Protein AF-A0A318TK70-F1 (afdb_monomer_lite)

Sequence (67 aa):
MALVTPTAPPNPDSHLDDNVRLIDEIRDFWRQFFVAAFNPYQPERHYMRGPGPAWRAKHDNETETPE

pLDDT: mean 77.49, std 11.51, range [50.06, 96.69]

Secondary structure (DSSP, 8-state):
----PPPPPPPTTHHHHHHHHHHHHHHHHHHHHHHHHTPPP-HHHHHTT-S-HHHHHHHGGG-----

Foldseek 3Di:
DDDDDDDDDDDPCVVVVVVVVVVVVVVVVVVVVCCVVPVPPPCVVVPPPDDDPVRCVVCVVVPPPDD

Structure (mmCIF, N/CA/C/O backbone):
data_AF-A0A318TK70-F1
#
_entry.id   AF-A0A318TK70-F1
#
loop_
_atom_site.group_PDB
_atom_site.id
_atom_site.type_symbol
_atom_site.label_atom_id
_atom_site.label_alt_id
_atom_site.label_comp_id
_atom_site.label_asym_id
_atom_site.label_entity_id
_atom_site.label_seq_id
_atom_site.pdbx_PDB_ins_code
_atom_site.Cartn_x
_atom_site.Cartn_y
_atom_site.Cartn_z
_atom_site.occupancy
_atom_site.B_iso_or_equiv
_atom_site.auth_seq_id
_atom_site.auth_comp_id
_atom_site.auth_asym_id
_atom_site.auth_atom_id
_atom_site.pdbx_PDB_model_num
ATOM 1 N N . MET A 1 1 ? 56.047 -23.421 -19.217 1.00 55.84 1 MET A N 1
ATOM 2 C CA . MET A 1 1 ? 55.294 -22.712 -20.273 1.00 55.84 1 MET A CA 1
ATOM 3 C C . MET A 1 1 ? 53.916 -22.422 -19.700 1.00 55.84 1 MET A C 1
ATOM 5 O O . MET A 1 1 ? 53.197 -23.370 -19.428 1.00 55.84 1 MET A O 1
ATOM 9 N N . ALA A 1 2 ? 53.610 -21.166 -19.369 1.00 58.41 2 ALA A N 1
ATOM 10 C CA . ALA A 1 2 ? 52.312 -20.797 -18.803 1.00 58.41 2 ALA A CA 1
ATOM 11 C C . ALA A 1 2 ? 51.346 -20.486 -19.953 1.00 58.41 2 ALA A C 1
ATOM 13 O O . ALA A 1 2 ? 51.643 -19.630 -20.784 1.00 58.41 2 ALA A O 1
ATOM 14 N N . LEU A 1 3 ? 50.236 -21.219 -20.030 1.00 71.38 3 LEU A N 1
ATOM 15 C CA . LEU A 1 3 ? 49.189 -20.990 -21.020 1.00 71.38 3 LEU A CA 1
ATOM 16 C C . LEU A 1 3 ? 48.214 -19.962 -20.449 1.00 71.38 3 LEU A C 1
ATOM 18 O O . LEU A 1 3 ? 47.612 -20.189 -19.403 1.00 71.38 3 LEU A O 1
ATOM 22 N N . VAL A 1 4 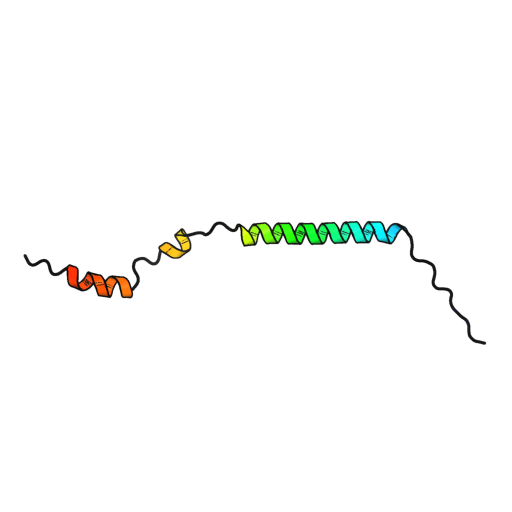? 48.091 -18.823 -21.122 1.00 71.06 4 VAL A N 1
ATOM 23 C CA . VAL A 1 4 ? 47.094 -17.800 -20.802 1.00 71.06 4 VAL A CA 1
ATOM 24 C C . VAL A 1 4 ? 45.831 -18.149 -21.580 1.00 71.06 4 VAL A C 1
ATOM 26 O O . VAL A 1 4 ? 45.837 -18.122 -22.809 1.00 71.06 4 VAL A O 1
ATOM 29 N N . THR A 1 5 ? 4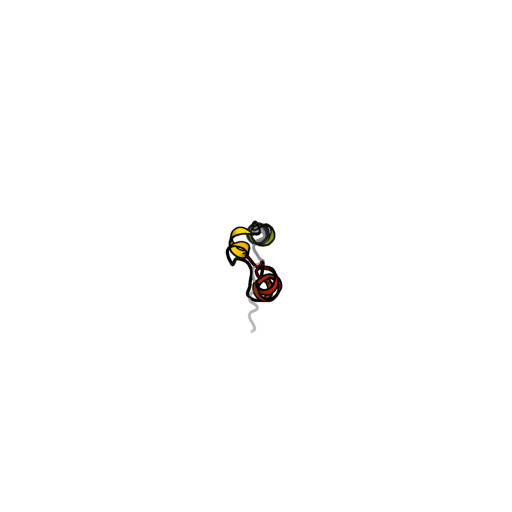4.762 -18.521 -20.880 1.00 74.62 5 THR A N 1
ATOM 30 C CA . THR A 1 5 ? 43.445 -18.722 -21.495 1.00 74.62 5 THR A CA 1
ATOM 31 C C . THR A 1 5 ? 42.837 -17.354 -21.817 1.00 74.62 5 THR A C 1
ATOM 33 O O . THR A 1 5 ? 42.701 -16.539 -20.903 1.00 74.62 5 THR A O 1
ATOM 36 N N . PRO A 1 6 ? 42.446 -17.068 -23.070 1.00 66.94 6 PRO A N 1
ATOM 37 C CA . PRO A 1 6 ? 41.682 -15.868 -23.385 1.00 66.94 6 PRO A CA 1
ATOM 38 C C . PRO A 1 6 ? 40.241 -16.036 -22.883 1.00 66.94 6 PRO A C 1
ATOM 40 O O . PRO A 1 6 ? 39.532 -16.941 -23.323 1.00 66.94 6 PRO A O 1
ATOM 43 N N . THR A 1 7 ? 39.797 -15.172 -21.970 1.00 75.75 7 THR A N 1
ATOM 44 C CA . THR A 1 7 ? 38.374 -15.045 -21.623 1.00 75.75 7 THR A CA 1
ATOM 45 C C . THR A 1 7 ? 37.644 -14.432 -22.816 1.00 75.75 7 THR A C 1
ATOM 47 O O . THR A 1 7 ? 37.995 -13.338 -23.258 1.00 75.75 7 THR A O 1
ATOM 50 N N . ALA A 1 8 ? 36.656 -15.146 -23.359 1.00 72.75 8 ALA A N 1
ATOM 51 C CA . ALA A 1 8 ? 35.813 -14.640 -24.437 1.00 72.75 8 ALA A CA 1
ATOM 52 C C . ALA A 1 8 ? 35.073 -13.363 -23.984 1.00 72.75 8 ALA A C 1
ATOM 54 O O . ALA A 1 8 ? 34.649 -13.293 -22.827 1.00 72.75 8 ALA A O 1
ATOM 55 N N . PRO A 1 9 ? 34.926 -12.350 -24.858 1.00 71.88 9 PRO A N 1
ATOM 56 C CA . PRO A 1 9 ? 34.210 -11.131 -24.507 1.00 71.88 9 PRO A CA 1
ATOM 57 C C . PRO A 1 9 ? 32.738 -11.449 -24.185 1.00 71.88 9 PRO A C 1
ATOM 59 O O . PRO A 1 9 ? 32.160 -12.339 -24.815 1.00 71.88 9 PRO A O 1
ATOM 62 N N . PRO A 1 10 ? 32.127 -10.749 -23.212 1.00 69.31 10 PRO A N 1
ATOM 63 C CA . PRO A 1 10 ? 30.715 -10.930 -22.894 1.00 69.31 10 PRO A CA 1
ATOM 64 C C . PRO A 1 10 ? 29.848 -10.615 -24.121 1.00 69.31 10 PRO A C 1
ATOM 66 O O . PRO A 1 10 ? 30.147 -9.696 -24.885 1.00 69.31 10 PRO A O 1
ATOM 69 N N . ASN A 1 11 ? 28.788 -11.401 -24.317 1.00 74.56 11 ASN A N 1
ATOM 70 C CA . ASN A 1 11 ? 27.824 -11.195 -25.395 1.00 74.56 11 ASN A CA 1
ATOM 71 C C . ASN A 1 11 ? 27.130 -9.829 -25.202 1.00 74.56 11 ASN A C 1
ATOM 73 O O . ASN A 1 11 ? 26.571 -9.619 -24.128 1.00 74.56 11 ASN A O 1
ATOM 77 N N . PRO A 1 12 ? 27.129 -8.906 -26.184 1.00 67.94 12 PRO A N 1
ATOM 78 C CA . PRO A 1 12 ? 26.501 -7.588 -26.035 1.00 67.94 12 PRO A CA 1
ATOM 79 C C . PRO A 1 12 ? 25.006 -7.637 -25.677 1.00 67.94 12 PRO A C 1
ATOM 81 O O . PRO A 1 12 ? 24.505 -6.695 -25.062 1.00 67.94 12 PRO A O 1
ATOM 84 N N . ASP A 1 13 ? 24.311 -8.729 -26.004 1.00 67.75 13 ASP A N 1
ATOM 85 C CA . ASP A 1 13 ? 22.874 -8.879 -25.743 1.00 67.75 13 ASP A CA 1
ATOM 86 C C . ASP A 1 13 ? 22.534 -9.060 -24.252 1.00 67.75 13 ASP A C 1
ATOM 88 O O . ASP A 1 13 ? 21.414 -8.756 -23.841 1.00 67.75 13 ASP A O 1
ATOM 92 N N . SER A 1 14 ? 23.495 -9.464 -23.407 1.00 71.69 14 SER A N 1
ATOM 93 C CA . SER A 1 14 ? 23.242 -9.707 -21.975 1.00 71.69 14 SER A CA 1
ATOM 94 C C . SER A 1 14 ? 22.808 -8.448 -21.224 1.00 71.69 14 SER A C 1
ATOM 96 O O . SER A 1 14 ? 22.042 -8.519 -20.268 1.00 71.69 14 SER A O 1
ATOM 98 N N . HIS A 1 15 ? 23.247 -7.274 -21.686 1.00 70.88 15 HIS A N 1
ATOM 99 C CA . HIS A 1 15 ? 22.858 -6.008 -21.075 1.00 70.88 15 HIS A CA 1
ATOM 100 C C . HIS A 1 15 ? 21.364 -5.710 -21.236 1.00 70.88 15 HIS A C 1
ATOM 102 O O . HIS A 1 15 ? 20.783 -5.085 -20.351 1.00 70.88 15 HIS A O 1
ATOM 108 N N . LEU A 1 16 ? 20.717 -6.121 -22.330 1.00 75.31 16 LEU A N 1
ATOM 109 C CA . LEU A 1 16 ? 19.281 -5.885 -22.512 1.00 75.31 16 LEU A CA 1
ATOM 110 C C . LEU A 1 16 ? 18.462 -6.758 -21.559 1.00 75.31 16 LEU A C 1
ATOM 112 O O . LEU A 1 16 ? 17.550 -6.249 -20.908 1.00 75.31 16 LEU A O 1
ATOM 116 N N . ASP A 1 17 ? 18.844 -8.027 -21.417 1.00 80.19 17 ASP A N 1
ATOM 117 C CA . ASP A 1 17 ? 18.198 -8.968 -20.500 1.00 80.19 17 ASP A CA 1
ATOM 118 C C . ASP A 1 17 ? 18.316 -8.510 -19.038 1.00 80.19 17 ASP A C 1
ATOM 120 O O . ASP A 1 17 ? 17.333 -8.537 -18.295 1.00 80.19 17 ASP A O 1
ATOM 124 N N . ASP A 1 18 ? 19.485 -8.003 -18.636 1.00 84.19 18 ASP A N 1
ATOM 125 C CA . ASP A 1 18 ? 19.705 -7.472 -17.286 1.00 84.19 18 ASP A CA 1
ATOM 126 C C . ASP A 1 18 ? 18.823 -6.247 -16.995 1.00 84.19 18 ASP A C 1
ATOM 128 O O . ASP A 1 18 ? 18.249 -6.126 -15.909 1.00 84.19 18 ASP A O 1
ATOM 132 N N . ASN A 1 19 ? 18.656 -5.354 -17.977 1.00 86.25 19 ASN A N 1
ATOM 133 C CA . ASN A 1 19 ? 17.783 -4.186 -17.841 1.00 86.25 19 ASN A CA 1
ATOM 134 C C . ASN A 1 19 ? 16.304 -4.582 -17.724 1.00 86.25 19 ASN A C 1
ATOM 136 O O . ASN A 1 19 ? 15.580 -3.996 -16.918 1.00 86.25 19 ASN A O 1
ATOM 140 N N . VAL A 1 20 ? 15.848 -5.576 -18.495 1.00 88.50 20 VAL A N 1
ATOM 141 C CA . VAL A 1 20 ? 14.460 -6.069 -18.424 1.00 88.50 20 VAL A CA 1
ATOM 142 C C . VAL A 1 20 ? 14.176 -6.665 -17.046 1.00 88.50 20 VAL A C 1
ATOM 144 O O . VAL A 1 20 ? 13.173 -6.316 -16.424 1.00 88.50 20 VAL A O 1
ATOM 147 N N . ARG A 1 21 ? 15.098 -7.478 -16.520 1.00 87.50 21 ARG A N 1
ATOM 148 C CA . ARG A 1 21 ? 14.971 -8.066 -15.178 1.00 87.50 21 ARG A CA 1
ATOM 149 C C . ARG A 1 21 ? 14.941 -7.011 -14.075 1.00 87.50 21 ARG A C 1
ATOM 151 O O . ARG A 1 21 ? 14.106 -7.097 -13.179 1.00 87.50 21 ARG A O 1
ATOM 158 N N . LEU A 1 22 ? 15.796 -5.991 -14.163 1.00 92.12 22 LEU A N 1
ATOM 159 C CA . LEU A 1 22 ? 15.810 -4.879 -13.209 1.00 92.12 22 LEU A CA 1
ATOM 160 C C . LEU A 1 22 ? 14.474 -4.116 -13.203 1.00 92.12 22 LEU A C 1
ATOM 162 O O . LEU A 1 22 ? 13.956 -3.771 -12.141 1.00 92.12 22 LEU A O 1
ATOM 166 N N . ILE A 1 23 ? 13.904 -3.847 -14.383 1.00 94.81 23 ILE A N 1
ATOM 167 C CA . ILE A 1 23 ? 12.618 -3.147 -14.503 1.00 94.81 23 ILE A CA 1
ATOM 168 C C . ILE A 1 23 ? 11.485 -3.984 -13.898 1.00 94.81 23 ILE A C 1
ATOM 170 O O . ILE A 1 23 ? 10.633 -3.425 -13.201 1.00 94.81 23 ILE A O 1
ATOM 174 N N . ASP A 1 24 ? 11.486 -5.299 -14.118 1.00 94.12 24 ASP A N 1
ATOM 175 C CA . ASP A 1 24 ? 10.496 -6.203 -13.525 1.00 94.12 24 ASP A CA 1
ATOM 176 C C . ASP A 1 24 ? 10.584 -6.220 -11.991 1.00 94.12 24 ASP A C 1
ATOM 178 O O . ASP A 1 24 ? 9.560 -6.076 -11.318 1.00 94.12 24 ASP A O 1
ATOM 182 N N . GLU A 1 25 ? 11.792 -6.283 -11.426 1.00 94.62 25 GLU A N 1
ATOM 183 C CA . GLU A 1 25 ? 12.004 -6.223 -9.972 1.00 94.62 25 GLU A CA 1
ATOM 184 C C . GLU A 1 25 ? 11.524 -4.894 -9.370 1.00 94.62 25 GLU A C 1
ATOM 186 O O . GLU A 1 25 ? 10.826 -4.873 -8.350 1.00 94.62 25 GLU A O 1
ATOM 191 N N . ILE A 1 26 ? 11.840 -3.773 -10.026 1.00 96.69 26 ILE A N 1
ATOM 192 C CA . ILE A 1 26 ? 11.371 -2.446 -9.613 1.00 96.69 26 ILE A CA 1
ATOM 193 C C . ILE A 1 26 ? 9.838 -2.392 -9.663 1.00 96.69 26 ILE A C 1
ATOM 195 O O . ILE A 1 26 ? 9.204 -1.890 -8.730 1.00 96.69 26 ILE A O 1
ATOM 199 N N . ARG A 1 27 ? 9.218 -2.923 -10.722 1.00 96.50 27 ARG A N 1
ATOM 200 C CA . ARG A 1 27 ? 7.757 -2.941 -10.872 1.00 96.50 27 ARG A CA 1
ATOM 201 C C . ARG A 1 27 ? 7.085 -3.740 -9.758 1.00 96.50 27 ARG A C 1
ATOM 203 O O . ARG A 1 27 ? 6.100 -3.267 -9.184 1.00 96.50 27 ARG A O 1
ATOM 210 N N . ASP A 1 28 ? 7.612 -4.917 -9.445 1.00 95.25 28 ASP A N 1
ATOM 211 C CA . ASP A 1 28 ? 7.062 -5.785 -8.404 1.00 95.25 28 ASP A CA 1
ATOM 212 C C . ASP A 1 28 ? 7.203 -5.157 -7.013 1.00 95.25 28 ASP A C 1
ATOM 214 O O . ASP A 1 28 ? 6.248 -5.179 -6.224 1.00 95.25 28 ASP A O 1
ATOM 218 N N . PHE A 1 29 ? 8.333 -4.498 -6.745 1.00 95.94 29 PHE A N 1
ATOM 219 C CA . PHE A 1 29 ? 8.524 -3.709 -5.531 1.00 95.94 29 PHE A CA 1
ATOM 220 C C . PHE A 1 29 ? 7.463 -2.609 -5.395 1.00 95.94 29 PHE A C 1
ATOM 222 O O . PHE A 1 29 ? 6.779 -2.532 -4.370 1.00 95.94 29 PHE A O 1
ATOM 229 N N . TRP A 1 30 ? 7.270 -1.787 -6.433 1.00 96.62 30 TRP A N 1
ATOM 230 C CA . TRP A 1 30 ? 6.280 -0.708 -6.399 1.00 96.62 30 TRP A CA 1
ATOM 231 C C . TRP A 1 30 ? 4.860 -1.245 -6.226 1.00 96.62 30 TRP A C 1
ATOM 233 O O . TRP A 1 30 ? 4.103 -0.713 -5.413 1.00 96.62 30 TRP A O 1
ATOM 243 N N . ARG A 1 31 ? 4.499 -2.335 -6.913 1.00 92.69 31 ARG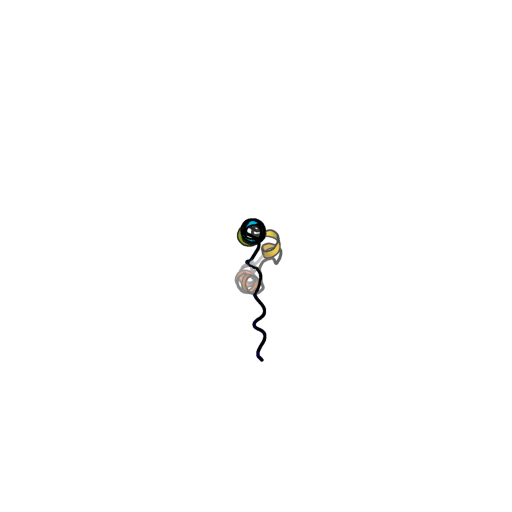 A N 1
ATOM 244 C CA . ARG A 1 31 ? 3.186 -2.978 -6.758 1.00 92.69 31 ARG A CA 1
ATOM 245 C C . ARG A 1 31 ? 2.923 -3.376 -5.304 1.00 92.69 31 ARG A C 1
ATOM 247 O O . ARG A 1 31 ? 1.846 -3.086 -4.781 1.00 92.69 31 ARG A O 1
ATOM 254 N N . GLN A 1 32 ? 3.891 -4.014 -4.648 1.00 92.25 32 GLN A N 1
ATOM 255 C CA . GLN A 1 32 ? 3.758 -4.412 -3.246 1.00 92.25 32 GLN A CA 1
ATOM 256 C C . GLN A 1 32 ? 3.724 -3.198 -2.308 1.00 92.25 32 GLN A C 1
ATOM 258 O O . GLN A 1 32 ? 2.937 -3.171 -1.358 1.00 92.25 32 GLN A O 1
ATOM 263 N N . PHE A 1 33 ? 4.535 -2.179 -2.594 1.00 94.50 33 PHE A N 1
ATOM 264 C CA . PHE A 1 33 ? 4.578 -0.940 -1.826 1.00 94.50 33 PHE A CA 1
ATOM 265 C C . PHE A 1 33 ? 3.231 -0.214 -1.835 1.00 94.50 33 PHE A C 1
ATOM 267 O O . PHE A 1 33 ? 2.735 0.129 -0.768 1.00 94.50 33 PHE A O 1
ATOM 274 N N . PHE A 1 34 ? 2.594 -0.034 -2.998 1.00 93.06 34 PHE A N 1
ATOM 275 C CA . PHE A 1 34 ? 1.295 0.644 -3.080 1.00 93.06 34 PHE A CA 1
ATOM 276 C C . PHE A 1 34 ? 0.201 -0.096 -2.302 1.00 93.06 34 PHE A C 1
ATOM 278 O O . PHE A 1 34 ? -0.582 0.540 -1.599 1.00 93.06 34 PHE A O 1
ATOM 285 N N . VAL A 1 35 ? 0.171 -1.430 -2.365 1.00 88.25 35 VAL A N 1
ATOM 286 C CA . VAL A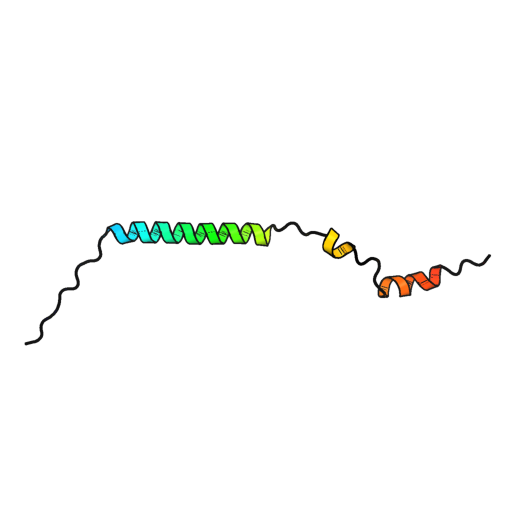 1 35 ? -0.789 -2.238 -1.593 1.00 88.25 35 VAL A CA 1
ATOM 287 C C . VAL A 1 35 ? -0.570 -2.082 -0.088 1.00 88.25 35 VAL A C 1
ATOM 289 O O . VAL A 1 35 ? -1.537 -2.000 0.664 1.00 88.25 35 VAL A O 1
ATOM 292 N N . ALA A 1 36 ? 0.684 -2.040 0.363 1.00 86.62 36 ALA A N 1
ATOM 293 C CA . ALA A 1 36 ? 1.005 -1.877 1.777 1.00 86.62 36 ALA A CA 1
ATOM 294 C C . ALA A 1 36 ? 0.762 -0.440 2.272 1.00 86.62 36 AL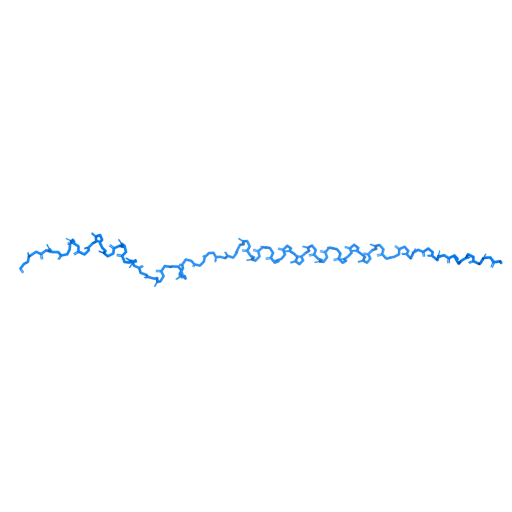A A C 1
ATOM 296 O O . ALA A 1 36 ? 0.179 -0.249 3.336 1.00 86.62 36 ALA A O 1
ATOM 297 N N . ALA A 1 37 ? 1.190 0.559 1.498 1.00 87.81 37 ALA A N 1
ATOM 298 C CA . ALA A 1 37 ? 1.123 1.974 1.854 1.00 87.81 37 ALA A CA 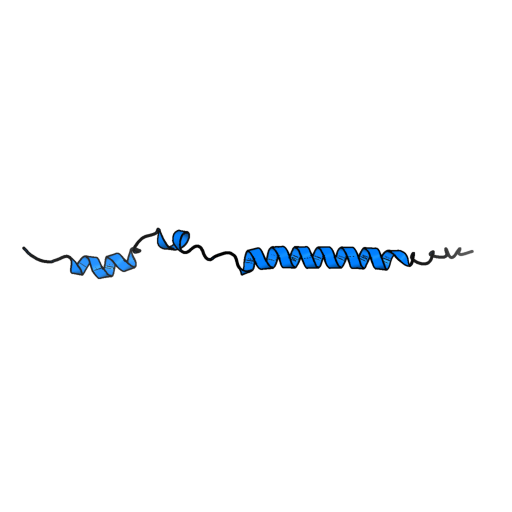1
ATOM 299 C C . ALA A 1 37 ? -0.307 2.522 1.820 1.00 87.81 37 ALA A C 1
ATOM 301 O O . ALA A 1 37 ? -0.681 3.314 2.681 1.00 87.81 37 ALA A O 1
ATOM 302 N N . PHE A 1 38 ? -1.112 2.080 0.852 1.00 85.50 38 PHE A N 1
ATOM 303 C CA . PHE A 1 38 ? -2.503 2.503 0.687 1.00 85.50 38 PHE A CA 1
ATOM 304 C C . PHE A 1 38 ? -3.489 1.406 1.080 1.00 85.50 38 PHE A C 1
ATOM 306 O O . PHE A 1 38 ? -4.620 1.389 0.594 1.00 85.50 38 PHE A O 1
ATOM 313 N N . ASN A 1 39 ? -3.084 0.487 1.963 1.00 79.12 39 ASN A N 1
ATOM 314 C CA . ASN A 1 39 ? -4.030 -0.440 2.562 1.00 79.12 39 ASN A CA 1
ATOM 315 C C . ASN A 1 39 ? -5.091 0.392 3.299 1.00 79.12 39 ASN A C 1
ATOM 317 O O . ASN A 1 39 ? -4.715 1.161 4.192 1.00 79.12 39 ASN A O 1
ATOM 321 N N . PRO A 1 40 ? -6.382 0.295 2.926 1.00 82.19 40 PRO A N 1
ATOM 322 C CA . PRO A 1 40 ? -7.430 1.038 3.597 1.00 82.19 40 PRO A CA 1
ATOM 323 C C . PRO A 1 40 ? -7.335 0.765 5.092 1.00 82.19 40 PRO A C 1
ATOM 325 O O . PRO A 1 40 ? -7.469 -0.377 5.534 1.00 82.19 40 PRO A O 1
ATOM 328 N N . TYR A 1 41 ? -7.078 1.812 5.877 1.00 70.06 41 TYR A N 1
ATOM 329 C CA . TYR A 1 41 ? -7.221 1.717 7.319 1.00 70.06 41 TYR A CA 1
ATOM 330 C C . TYR A 1 41 ? -8.645 1.217 7.563 1.00 70.06 41 TYR A C 1
ATOM 332 O O . TYR A 1 41 ? -9.589 1.859 7.115 1.00 70.06 41 TYR A O 1
ATOM 340 N N . GLN A 1 42 ? -8.783 0.030 8.159 1.00 73.06 42 GLN A N 1
ATOM 341 C CA . GLN A 1 42 ? -10.067 -0.589 8.489 1.00 73.06 42 GLN A CA 1
ATOM 342 C C . GLN A 1 42 ? -10.418 -0.213 9.929 1.00 73.06 42 GLN A C 1
ATOM 344 O O . GLN A 1 42 ? -10.105 -0.974 10.856 1.00 73.06 42 GLN A O 1
ATOM 349 N N . PRO A 1 43 ? -11.031 0.962 10.156 1.00 72.56 43 PRO A N 1
ATOM 350 C CA . PRO A 1 43 ? -11.435 1.382 11.483 1.00 72.56 43 PRO A CA 1
ATOM 351 C C . PRO A 1 43 ? -12.397 0.366 12.110 1.00 72.56 43 PRO A C 1
ATOM 353 O O . PRO A 1 43 ? -12.306 0.145 13.317 1.00 72.56 43 PRO A O 1
ATOM 356 N N . GLU A 1 44 ? -13.240 -0.344 11.342 1.00 71.44 44 GLU A N 1
ATOM 357 C CA . GLU A 1 44 ? -14.163 -1.347 11.906 1.00 71.44 44 GLU A CA 1
ATOM 358 C C . GLU A 1 44 ? -13.438 -2.447 12.694 1.00 71.44 44 GLU A C 1
ATOM 360 O O . GLU A 1 44 ? -13.975 -2.978 13.664 1.00 71.44 44 GLU A O 1
ATOM 365 N N . ARG A 1 45 ? -12.183 -2.755 12.355 1.00 70.94 45 ARG A N 1
ATOM 366 C CA . ARG A 1 45 ? -11.386 -3.745 13.089 1.00 70.94 45 ARG A CA 1
ATOM 367 C C . ARG A 1 45 ? -10.838 -3.205 14.417 1.00 70.94 45 ARG A C 1
ATOM 369 O O . ARG A 1 45 ? -10.489 -3.985 15.304 1.00 70.94 45 ARG A O 1
ATOM 376 N N . HIS A 1 46 ? -10.764 -1.884 14.558 1.00 71.94 46 HIS A N 1
ATOM 377 C CA . HIS A 1 46 ? -10.276 -1.192 15.750 1.00 71.94 46 HIS A CA 1
ATOM 378 C C . HIS A 1 46 ? -11.409 -0.737 16.684 1.00 71.94 46 HIS A C 1
ATOM 380 O O . HIS A 1 46 ? -11.245 -0.768 17.903 1.00 71.94 46 HIS A O 1
ATOM 386 N N . TYR A 1 47 ? -12.573 -0.383 16.136 1.00 65.50 47 TYR A N 1
ATOM 387 C CA . TYR A 1 47 ? -13.686 0.195 16.899 1.00 65.50 47 TYR A CA 1
ATOM 388 C C . TYR A 1 47 ? -14.707 -0.811 17.441 1.00 65.50 47 TYR A C 1
ATOM 390 O O . TYR A 1 47 ? -15.548 -0.449 18.257 1.00 65.50 47 TYR A O 1
ATOM 398 N N . MET A 1 48 ? -14.599 -2.096 17.110 1.00 69.81 48 MET A N 1
ATOM 399 C CA . MET A 1 48 ? -15.494 -3.126 17.664 1.00 69.81 48 MET A CA 1
ATOM 400 C C . MET A 1 48 ? -15.166 -3.532 19.116 1.00 69.81 48 MET A C 1
ATOM 402 O O . MET A 1 48 ? -15.800 -4.432 19.658 1.00 69.81 48 MET A O 1
ATOM 406 N N . ARG A 1 49 ? -14.187 -2.901 19.783 1.00 73.25 49 ARG A N 1
ATOM 407 C CA . ARG A 1 49 ? -13.849 -3.216 21.189 1.00 73.25 49 ARG A CA 1
ATOM 408 C C . ARG A 1 49 ? -14.720 -2.511 22.230 1.00 73.25 49 ARG A C 1
ATOM 410 O O . ARG A 1 49 ? -14.595 -2.827 23.412 1.00 73.25 49 ARG A O 1
ATOM 417 N N . GLY A 1 50 ? -15.613 -1.615 21.807 1.00 75.06 50 GLY A N 1
ATOM 418 C CA . GLY A 1 50 ? -16.437 -0.826 22.718 1.00 75.06 50 GLY A CA 1
ATOM 419 C C . GLY A 1 50 ? -15.602 0.082 23.635 1.00 75.06 50 GLY A C 1
ATOM 420 O O . GLY A 1 50 ? -14.370 0.115 23.550 1.00 75.06 50 GLY A O 1
ATOM 421 N N . PRO A 1 51 ? -16.256 0.854 24.513 1.00 79.06 51 PRO A N 1
ATOM 422 C CA . PRO A 1 51 ? -15.552 1.666 25.490 1.00 79.06 51 PRO A CA 1
ATOM 423 C C . PRO A 1 51 ? -14.700 0.786 26.416 1.00 79.06 51 PRO A C 1
ATOM 425 O O . PRO A 1 51 ? -15.194 -0.128 27.078 1.00 79.06 51 PRO A O 1
ATOM 428 N N . GLY A 1 52 ? -13.394 1.057 26.452 1.00 78.19 52 GLY A N 1
ATOM 429 C CA . GLY A 1 52 ? -12.458 0.335 27.310 1.00 78.19 52 GLY A CA 1
ATOM 430 C C . GLY A 1 52 ? -12.724 0.563 28.809 1.00 78.19 52 GLY A C 1
ATOM 431 O O . GLY A 1 52 ? -13.470 1.468 29.183 1.00 78.19 52 GLY A O 1
ATOM 432 N N . PRO A 1 53 ? -12.074 -0.200 29.706 1.00 76.56 53 PRO A N 1
ATOM 433 C CA . PRO A 1 53 ? -12.252 -0.074 31.160 1.00 76.56 53 PRO A CA 1
ATOM 434 C C . PRO A 1 53 ? -12.029 1.350 31.697 1.00 76.56 53 PRO A C 1
ATOM 436 O O . PRO A 1 53 ? -12.720 1.781 32.612 1.00 76.56 53 PRO A O 1
ATOM 439 N N . ALA A 1 54 ? -11.114 2.105 31.079 1.00 78.12 54 ALA A N 1
ATOM 440 C CA . ALA A 1 54 ? -10.836 3.500 31.425 1.00 78.12 54 ALA A CA 1
ATOM 441 C C . ALA A 1 54 ? -11.987 4.470 31.097 1.00 78.12 54 ALA A C 1
ATOM 443 O O . ALA A 1 54 ? -12.061 5.546 31.686 1.00 78.12 54 ALA A O 1
ATOM 444 N N . TRP A 1 55 ? -12.864 4.109 30.157 1.00 80.50 55 TRP A N 1
ATOM 445 C CA . TRP A 1 55 ? -14.075 4.869 29.855 1.00 80.50 55 TRP A CA 1
ATOM 446 C C . TRP A 1 55 ? -15.170 4.573 30.886 1.00 80.50 55 TRP A C 1
ATOM 448 O O . TRP A 1 55 ? -15.760 5.506 31.420 1.00 80.50 55 TRP A O 1
ATOM 458 N N . ARG A 1 56 ? -15.363 3.295 31.255 1.00 77.00 56 ARG A N 1
ATOM 459 C CA . ARG A 1 56 ? -16.321 2.891 32.304 1.00 77.00 56 ARG A CA 1
ATOM 460 C C . ARG A 1 56 ? -16.018 3.545 33.651 1.00 77.00 56 ARG A C 1
ATOM 462 O O . ARG A 1 56 ? -16.875 4.221 34.197 1.00 77.00 56 ARG A O 1
ATOM 469 N N . ALA A 1 57 ? -14.756 3.535 34.085 1.00 83.31 57 ALA A N 1
ATOM 470 C CA . ALA A 1 57 ? -14.340 4.181 35.336 1.00 83.31 57 ALA A CA 1
ATOM 471 C C . ALA A 1 57 ? -14.689 5.685 35.444 1.00 83.31 57 ALA A C 1
ATOM 473 O O . ALA A 1 57 ? -14.735 6.224 36.548 1.00 83.31 57 ALA A O 1
ATOM 474 N N . LYS A 1 58 ? -14.908 6.380 34.318 1.00 79.38 58 LYS A N 1
ATOM 475 C CA . LYS A 1 58 ? -15.301 7.798 34.298 1.00 79.38 58 LYS A CA 1
ATOM 476 C C . LYS A 1 58 ? -16.818 7.997 34.362 1.00 79.38 58 LYS A C 1
ATOM 478 O O . LYS A 1 58 ? -17.245 8.965 34.974 1.00 79.38 58 LYS A O 1
ATOM 483 N N . HIS A 1 59 ? -17.598 7.096 33.765 1.00 77.56 59 HIS A N 1
ATOM 484 C CA . HIS A 1 59 ? -19.052 7.233 33.618 1.00 77.56 59 HIS A CA 1
ATOM 485 C C . HIS A 1 59 ? -19.869 6.346 34.569 1.00 77.56 59 HIS A C 1
ATOM 487 O O . HIS A 1 59 ? -21.052 6.606 34.758 1.00 77.56 59 HIS A O 1
ATOM 493 N N . ASP A 1 60 ? -19.260 5.350 35.222 1.00 66.50 60 ASP A N 1
ATOM 494 C CA . ASP A 1 60 ? -19.950 4.510 36.213 1.00 66.50 60 ASP A CA 1
ATOM 495 C C . ASP A 1 60 ? -20.489 5.361 37.389 1.00 66.50 60 ASP A C 1
ATOM 497 O O . ASP A 1 60 ? -21.555 5.073 37.923 1.00 66.50 60 ASP A O 1
ATOM 501 N N . ASN A 1 61 ? -19.826 6.480 37.717 1.00 64.81 61 ASN A N 1
ATOM 502 C CA . ASN A 1 61 ? -20.262 7.429 38.757 1.00 64.81 61 ASN A CA 1
ATOM 503 C C . ASN A 1 61 ? -21.383 8.387 38.309 1.00 64.81 61 ASN A C 1
ATOM 505 O O . ASN A 1 61 ? -21.894 9.151 39.119 1.00 64.81 61 ASN A O 1
ATOM 509 N N . GLU A 1 62 ? -21.740 8.400 37.024 1.00 63.31 62 GLU A N 1
ATOM 510 C CA . GLU A 1 62 ? -22.726 9.331 36.454 1.00 63.31 62 GLU A CA 1
ATOM 511 C C . GLU A 1 62 ? -24.134 8.705 36.396 1.00 63.31 62 GLU A C 1
ATOM 513 O O . GLU A 1 62 ? -25.113 9.388 36.109 1.00 63.31 62 GLU A O 1
ATOM 518 N N . THR A 1 63 ? -24.248 7.404 36.704 1.00 59.69 63 THR A N 1
ATOM 519 C CA . THR A 1 63 ? -25.516 6.651 36.670 1.00 59.69 63 THR A CA 1
ATOM 520 C C . THR A 1 63 ? -26.248 6.544 38.013 1.00 59.69 63 THR A C 1
ATOM 522 O O . THR A 1 63 ? -27.327 5.958 38.060 1.00 59.69 63 THR A O 1
ATOM 525 N N . GLU A 1 64 ? -25.765 7.180 39.085 1.00 61.22 64 GLU A N 1
ATOM 526 C CA . GLU A 1 64 ? -26.560 7.397 40.306 1.00 61.22 64 GLU A CA 1
ATOM 527 C C . GLU A 1 64 ? -27.544 8.565 40.098 1.00 61.22 64 GLU A C 1
ATOM 529 O O . GLU A 1 64 ? -27.414 9.639 40.680 1.00 61.22 64 GLU A O 1
ATOM 534 N N . THR A 1 65 ? -28.538 8.374 39.224 1.00 57.84 65 THR A N 1
ATOM 535 C CA . THR A 1 65 ? -29.767 9.184 39.264 1.00 57.84 65 THR A CA 1
ATOM 536 C C . THR A 1 65 ? -30.722 8.509 40.252 1.00 57.84 65 THR A C 1
ATOM 538 O O . THR A 1 65 ? -31.103 7.363 40.006 1.00 57.84 65 THR A O 1
ATOM 541 N N . PRO A 1 66 ? -31.074 9.150 41.380 1.00 63.44 66 PRO A N 1
ATOM 542 C CA . PRO A 1 66 ? -31.975 8.574 42.366 1.00 63.44 66 PRO A CA 1
ATOM 543 C C . PRO A 1 66 ? -33.428 8.782 41.926 1.00 63.44 66 PRO A C 1
ATOM 545 O O . PRO A 1 66 ? -33.829 9.914 41.667 1.00 63.44 66 PRO A O 1
ATOM 548 N N . GLU A 1 67 ? -34.206 7.702 41.894 1.00 50.06 67 GLU A N 1
ATOM 549 C CA . GLU A 1 67 ? -35.672 7.702 42.022 1.00 50.06 67 GLU A CA 1
ATOM 550 C C . GLU A 1 67 ? -36.057 6.613 43.031 1.00 50.06 67 GLU A C 1
ATOM 552 O O . GLU A 1 67 ? -35.676 5.438 42.806 1.00 50.06 67 GLU A O 1
#

Radius of gyration: 32.55 Å; chains: 1; bounding box: 91×32×68 Å

Organism: NCBI:txid99655